Protein AF-A0A1H5J2Y5-F1 (afdb_monomer_lite)

Secondary structure (DSSP, 8-state):
-HHHHHHHHHHHHHHHHHHHHHHHHH-GGGHHHHHHHHHHHHHHHHHHHHTT--S-------------------SSHHHHHHHHHHHHHHHHHHHHHHGGG--THHHHHHHHHHHHHHHHHHHHHHTT-

Structure (mmCIF, N/CA/C/O backbone):
data_AF-A0A1H5J2Y5-F1
#
_entry.id   AF-A0A1H5J2Y5-F1
#
loop_
_atom_site.group_PDB
_atom_site.id
_atom_site.type_symbol
_atom_site.label_atom_id
_atom_site.label_alt_id
_atom_site.label_comp_id
_atom_site.label_asym_id
_atom_site.label_entity_id
_atom_site.label_seq_id
_atom_site.pdbx_PDB_ins_code
_atom_site.Cartn_x
_atom_site.Cartn_y
_atom_site.Cartn_z
_atom_site.occupancy
_atom_site.B_iso_or_equiv
_atom_site.auth_seq_id
_atom_site.auth_comp_id
_atom_site.auth_asym_id
_atom_site.auth_atom_id
_atom_site.pdbx_PDB_model_num
ATOM 1 N N . MET A 1 1 ? -19.082 1.002 12.019 1.00 59.72 1 MET A N 1
ATOM 2 C CA . MET A 1 1 ? -18.365 1.448 10.800 1.00 59.72 1 MET A CA 1
ATOM 3 C C . MET A 1 1 ? -16.904 1.001 10.776 1.00 59.72 1 MET A C 1
ATOM 5 O O . MET A 1 1 ? -16.483 0.476 9.753 1.00 59.72 1 MET A O 1
ATOM 9 N N . CYS A 1 2 ? -16.169 1.076 11.893 1.00 71.38 2 CYS A N 1
ATOM 10 C CA . CYS A 1 2 ? -14.749 0.694 11.968 1.00 71.38 2 CYS A CA 1
ATOM 11 C C . CYS A 1 2 ? -14.429 -0.721 11.448 1.00 71.38 2 CYS A C 1
ATOM 13 O O . CYS A 1 2 ? -13.503 -0.878 10.663 1.00 71.38 2 CYS A O 1
ATOM 15 N N . ALA A 1 3 ? -15.228 -1.740 11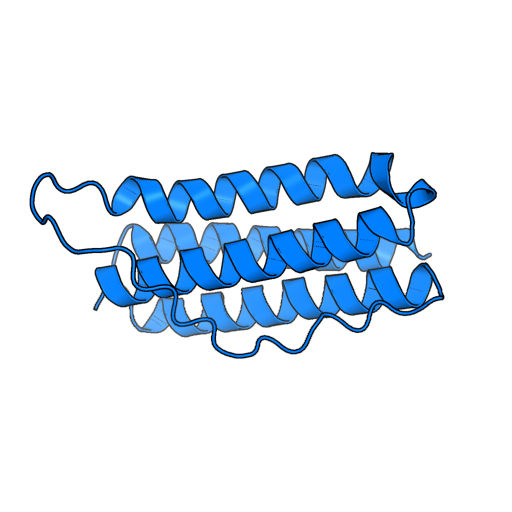.791 1.00 75.69 3 ALA A N 1
ATOM 16 C CA . ALA A 1 3 ? -15.007 -3.108 11.299 1.00 75.69 3 ALA A CA 1
ATOM 17 C C . ALA A 1 3 ? -15.124 -3.228 9.764 1.00 75.69 3 ALA A C 1
ATOM 19 O O . ALA A 1 3 ? -14.334 -3.925 9.133 1.00 75.69 3 ALA A O 1
ATOM 20 N N . ARG A 1 4 ? -16.068 -2.503 9.142 1.00 77.38 4 ARG A N 1
ATOM 21 C CA . ARG A 1 4 ? -16.209 -2.463 7.675 1.00 77.38 4 ARG A CA 1
ATOM 22 C C . ARG A 1 4 ? -15.045 -1.719 7.018 1.00 77.38 4 ARG A C 1
ATOM 24 O O . ARG A 1 4 ? -14.533 -2.199 6.012 1.00 77.38 4 ARG A O 1
ATOM 31 N N . ALA A 1 5 ? -14.609 -0.596 7.594 1.00 80.06 5 ALA A N 1
ATOM 32 C CA . ALA A 1 5 ? -13.450 0.156 7.110 1.00 80.06 5 ALA A CA 1
ATOM 33 C C . ALA A 1 5 ? -12.157 -0.672 7.202 1.00 80.06 5 ALA A C 1
ATOM 35 O O . ALA A 1 5 ? -11.380 -0.718 6.254 1.00 80.06 5 ALA A O 1
ATOM 36 N N . ARG A 1 6 ? -11.978 -1.415 8.298 1.00 78.69 6 ARG A N 1
ATOM 37 C CA . ARG A 1 6 ? -10.835 -2.309 8.508 1.00 78.69 6 ARG A CA 1
ATOM 38 C C . ARG A 1 6 ? -10.838 -3.497 7.541 1.00 78.69 6 ARG A C 1
ATOM 40 O O . ARG A 1 6 ? -9.829 -3.762 6.897 1.00 78.69 6 ARG A O 1
ATOM 47 N N . ALA A 1 7 ? -11.989 -4.144 7.346 1.00 81.06 7 ALA A N 1
ATOM 48 C CA . ALA A 1 7 ? -12.139 -5.213 6.355 1.00 81.06 7 ALA A CA 1
ATOM 49 C C . ALA A 1 7 ? -11.896 -4.723 4.917 1.00 81.06 7 ALA A C 1
ATOM 51 O O . ALA A 1 7 ? -11.316 -5.444 4.106 1.00 81.06 7 ALA A O 1
ATOM 52 N N . ARG A 1 8 ? -12.321 -3.495 4.591 1.00 80.88 8 ARG A N 1
ATOM 53 C CA . ARG A 1 8 ? -12.037 -2.865 3.298 1.00 80.88 8 ARG A CA 1
ATOM 54 C C . ARG A 1 8 ? -10.537 -2.611 3.129 1.00 80.88 8 ARG A C 1
ATOM 56 O O . ARG A 1 8 ? -9.973 -3.066 2.142 1.00 80.88 8 ARG A O 1
ATOM 63 N N . ALA A 1 9 ? -9.890 -2.007 4.127 1.00 81.62 9 ALA A N 1
ATOM 64 C CA . ALA A 1 9 ? -8.452 -1.745 4.113 1.00 81.62 9 ALA A CA 1
ATOM 65 C C . ALA A 1 9 ? -7.619 -3.029 3.951 1.00 81.62 9 ALA A C 1
ATOM 67 O O . ALA A 1 9 ? -6.694 -3.052 3.143 1.00 81.62 9 ALA A O 1
ATOM 68 N N . ALA A 1 10 ? -7.985 -4.119 4.636 1.00 83.44 10 ALA A N 1
ATOM 69 C CA . ALA A 1 10 ? -7.332 -5.420 4.475 1.00 83.44 10 ALA A CA 1
ATOM 70 C C . ALA A 1 10 ? -7.495 -5.984 3.050 1.00 83.44 10 ALA A C 1
ATOM 72 O O . ALA A 1 10 ? -6.526 -6.439 2.440 1.00 83.44 10 ALA A O 1
ATOM 73 N N . ARG A 1 11 ? -8.710 -5.925 2.480 1.00 82.75 11 ARG A N 1
ATOM 74 C CA . ARG A 1 11 ? -8.974 -6.382 1.102 1.00 82.75 11 ARG A CA 1
ATOM 75 C C . ARG A 1 11 ? -8.180 -5.590 0.073 1.00 82.75 11 ARG A C 1
ATOM 77 O O . ARG A 1 11 ? -7.600 -6.198 -0.825 1.00 82.75 11 ARG A O 1
ATOM 84 N N . ASP A 1 12 ? -8.138 -4.272 0.220 1.00 83.62 12 ASP A N 1
ATOM 85 C CA . ASP A 1 12 ? -7.431 -3.403 -0.713 1.00 83.62 12 ASP A CA 1
ATOM 86 C C . ASP A 1 12 ? -5.905 -3.627 -0.621 1.00 83.62 12 ASP A C 1
ATOM 88 O O . ASP A 1 12 ? -5.247 -3.768 -1.652 1.00 83.62 12 ASP A O 1
ATOM 92 N N . SER A 1 13 ? -5.345 -3.805 0.589 1.00 83.69 13 SER A N 1
ATOM 93 C CA . SER A 1 13 ? -3.932 -4.189 0.781 1.00 83.69 13 SER A CA 1
ATOM 94 C C . SER A 1 13 ? -3.594 -5.541 0.139 1.00 83.69 13 SER A C 1
ATOM 96 O O . SER A 1 13 ? -2.576 -5.672 -0.537 1.00 83.69 13 SER A O 1
ATOM 98 N N . ARG A 1 14 ? -4.468 -6.549 0.279 1.00 84.75 14 ARG A N 1
ATOM 99 C CA . ARG A 1 14 ? -4.306 -7.850 -0.401 1.00 84.75 14 ARG A CA 1
ATOM 100 C C . ARG A 1 14 ? -4.389 -7.720 -1.925 1.00 84.75 14 ARG A C 1
ATOM 102 O O . ARG A 1 14 ? -3.735 -8.476 -2.638 1.00 84.75 14 ARG A O 1
ATOM 109 N N . GLY A 1 15 ? -5.214 -6.802 -2.429 1.00 86.25 15 GLY A N 1
ATOM 110 C CA . GLY A 1 15 ? -5.289 -6.476 -3.854 1.00 86.25 15 GLY A CA 1
ATOM 111 C C . GLY A 1 15 ? -3.963 -5.948 -4.387 1.00 86.25 15 GLY A C 1
ATOM 112 O O . GLY A 1 15 ? -3.487 -6.431 -5.411 1.00 86.25 15 GLY A O 1
ATOM 113 N N . LEU A 1 16 ? -3.337 -5.035 -3.645 1.00 84.69 16 LEU A N 1
ATOM 114 C CA . LEU A 1 16 ? -2.033 -4.475 -3.985 1.00 84.69 16 LEU A CA 1
ATOM 115 C C . LEU A 1 16 ? -0.923 -5.542 -3.986 1.00 84.69 16 LEU A C 1
ATOM 117 O O . LEU A 1 16 ? -0.144 -5.600 -4.932 1.00 84.69 16 LEU A O 1
ATOM 121 N N . LEU A 1 17 ? -0.900 -6.456 -3.006 1.00 85.62 17 LEU A N 1
ATOM 122 C CA . LEU A 1 17 ? 0.059 -7.575 -2.987 1.00 85.62 17 LEU A CA 1
ATOM 123 C C . LEU A 1 17 ? -0.009 -8.442 -4.246 1.00 85.62 17 LEU A C 1
ATOM 125 O O . LEU A 1 17 ? 1.026 -8.802 -4.797 1.00 85.62 17 LEU A O 1
ATOM 129 N N . ARG A 1 18 ? -1.219 -8.734 -4.742 1.00 87.25 18 ARG A N 1
ATOM 130 C CA . ARG A 1 18 ? -1.381 -9.499 -5.988 1.00 87.25 18 ARG A CA 1
ATOM 131 C C . ARG A 1 18 ? -0.797 -8.772 -7.200 1.00 87.25 18 ARG A C 1
ATOM 133 O O . ARG A 1 18 ? -0.332 -9.430 -8.123 1.00 87.25 18 ARG A O 1
ATOM 140 N N . GLN A 1 19 ? -0.810 -7.438 -7.208 1.00 85.69 19 GLN A N 1
ATOM 141 C CA . GLN A 1 19 ? -0.193 -6.653 -8.280 1.00 85.69 19 GLN A CA 1
ATOM 142 C C . GLN A 1 19 ? 1.334 -6.705 -8.202 1.00 85.69 19 GLN A C 1
ATOM 144 O O . GLN A 1 19 ? 1.971 -6.922 -9.228 1.00 85.69 19 GLN A O 1
ATOM 149 N N . TYR A 1 20 ? 1.916 -6.597 -7.001 1.00 83.94 20 TYR A N 1
ATOM 150 C CA . TYR A 1 20 ? 3.353 -6.825 -6.801 1.00 83.94 20 TYR A CA 1
ATOM 151 C C . TYR A 1 20 ? 3.765 -8.228 -7.262 1.00 83.94 20 TYR A C 1
ATOM 153 O O . TYR A 1 20 ? 4.756 -8.364 -7.972 1.00 83.94 20 TYR A O 1
ATOM 161 N N . ASP A 1 21 ? 2.989 -9.259 -6.920 1.00 84.88 21 ASP A N 1
ATOM 162 C CA . ASP A 1 21 ? 3.268 -10.646 -7.319 1.00 84.88 21 ASP A CA 1
ATOM 163 C C . ASP A 1 21 ? 3.212 -10.834 -8.837 1.00 84.88 21 ASP A C 1
ATOM 165 O O . ASP A 1 21 ? 4.081 -11.489 -9.411 1.00 84.88 21 ASP A O 1
ATOM 169 N N . ALA A 1 22 ? 2.234 -10.214 -9.501 1.00 85.25 22 ALA A N 1
ATOM 170 C CA . ALA A 1 22 ? 2.131 -10.233 -10.956 1.00 85.25 22 ALA A CA 1
ATOM 171 C C . ALA A 1 22 ? 3.314 -9.514 -11.628 1.00 85.25 22 ALA A C 1
ATOM 173 O O . ALA A 1 22 ? 3.871 -10.029 -12.594 1.00 85.25 22 ALA A O 1
ATOM 174 N N . VAL A 1 23 ? 3.737 -8.359 -11.101 1.00 83.19 23 VAL A N 1
ATOM 175 C CA . VAL A 1 23 ? 4.911 -7.630 -11.611 1.00 83.19 23 VAL A CA 1
ATOM 176 C C . VAL A 1 23 ? 6.186 -8.447 -11.416 1.00 83.19 23 VAL A C 1
ATOM 178 O O . VAL A 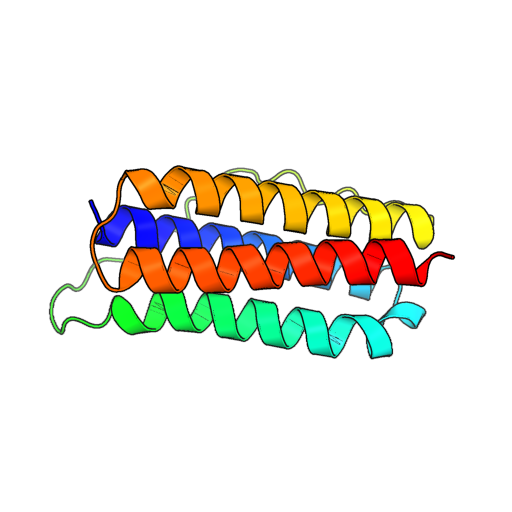1 23 ? 6.980 -8.546 -12.343 1.00 83.19 23 VAL A O 1
ATOM 181 N N . LEU A 1 24 ? 6.364 -9.087 -10.259 1.00 83.19 24 LEU A N 1
ATOM 182 C CA . LEU A 1 24 ? 7.515 -9.950 -9.977 1.00 83.19 24 LEU A CA 1
ATOM 183 C C . LEU A 1 24 ? 7.578 -11.185 -10.883 1.00 83.19 24 LEU A C 1
ATOM 185 O O . LEU A 1 24 ? 8.673 -11.628 -11.223 1.00 83.19 24 LEU A O 1
ATOM 189 N N . ALA A 1 25 ? 6.427 -11.737 -11.273 1.00 83.81 25 ALA A N 1
ATOM 190 C CA . ALA A 1 25 ? 6.361 -12.875 -12.186 1.00 83.81 25 ALA A CA 1
ATOM 191 C C . ALA A 1 25 ? 6.800 -12.512 -13.615 1.00 83.81 25 ALA A C 1
ATOM 193 O O . ALA A 1 25 ? 7.387 -13.346 -14.300 1.00 83.81 25 ALA A O 1
ATOM 194 N N . VAL A 1 26 ? 6.525 -11.279 -14.057 1.00 85.12 26 VAL A N 1
ATOM 195 C CA . VAL A 1 26 ? 6.909 -10.779 -15.389 1.00 85.12 26 VAL A CA 1
ATOM 196 C C . VAL A 1 26 ? 8.333 -10.214 -15.387 1.00 85.12 26 VAL A C 1
ATOM 198 O O . VAL A 1 26 ? 9.078 -10.433 -16.338 1.00 85.12 26 VAL A O 1
ATOM 201 N N . HIS A 1 27 ? 8.727 -9.539 -14.304 1.00 80.56 27 HIS A N 1
ATOM 202 C CA . HIS A 1 27 ? 9.982 -8.792 -14.179 1.00 80.56 27 HIS A CA 1
ATOM 203 C C . HIS A 1 27 ? 10.828 -9.290 -12.996 1.00 80.56 27 HIS A C 1
ATOM 205 O O . HIS A 1 27 ? 11.000 -8.573 -12.002 1.00 80.56 27 HIS A O 1
ATOM 211 N N . PRO A 1 28 ? 11.398 -10.509 -13.070 1.00 80.94 28 PRO A N 1
ATOM 212 C CA . PRO A 1 28 ? 12.185 -11.076 -11.974 1.00 80.94 28 PRO A CA 1
ATOM 213 C C . PRO A 1 28 ? 13.460 -10.271 -11.675 1.00 80.94 28 PRO A C 1
ATOM 215 O O . PRO A 1 28 ? 13.937 -10.286 -10.542 1.00 80.94 28 PRO A O 1
ATOM 218 N N . ALA A 1 29 ? 13.983 -9.510 -12.644 1.00 79.00 29 ALA A N 1
ATOM 219 C CA . ALA A 1 29 ? 15.131 -8.620 -12.455 1.00 79.00 29 ALA A CA 1
ATOM 220 C C . ALA A 1 29 ? 14.873 -7.508 -11.416 1.00 79.00 29 ALA A C 1
ATOM 222 O O . ALA A 1 29 ? 15.802 -7.031 -10.765 1.00 79.00 29 ALA A O 1
ATOM 223 N N . LEU A 1 30 ? 13.607 -7.132 -11.198 1.00 78.38 30 LEU A N 1
ATOM 224 C CA . LEU A 1 30 ? 13.203 -6.137 -10.200 1.00 78.38 30 LEU A CA 1
ATOM 225 C C . LEU A 1 30 ? 12.961 -6.745 -8.809 1.00 78.38 30 LEU A C 1
ATOM 227 O O . LEU A 1 30 ? 12.671 -6.008 -7.861 1.00 78.38 30 LEU A O 1
ATOM 231 N N . ALA A 1 31 ? 13.090 -8.068 -8.655 1.00 81.44 31 ALA A N 1
ATOM 232 C CA . ALA A 1 31 ? 12.719 -8.764 -7.428 1.00 81.44 31 ALA A CA 1
ATOM 233 C C . ALA A 1 31 ? 13.495 -8.288 -6.203 1.00 81.44 31 ALA A C 1
ATOM 235 O O . ALA A 1 31 ? 12.884 -7.999 -5.176 1.00 81.44 31 ALA A O 1
ATOM 236 N N . GLU A 1 32 ? 14.810 -8.120 -6.311 1.00 80.81 32 GLU A N 1
ATOM 237 C CA . GLU A 1 32 ? 15.640 -7.670 -5.186 1.00 80.81 32 GLU A CA 1
ATOM 238 C C . GLU A 1 32 ? 15.211 -6.292 -4.656 1.00 80.81 32 GLU A C 1
ATOM 240 O O . GLU A 1 32 ? 15.250 -6.042 -3.453 1.00 80.81 32 GLU A O 1
ATOM 245 N N . ARG A 1 33 ? 14.703 -5.416 -5.533 1.00 82.06 33 ARG A N 1
ATOM 246 C CA . ARG A 1 33 ? 14.213 -4.082 -5.156 1.00 82.06 33 ARG A CA 1
ATOM 247 C C . ARG A 1 33 ? 12.779 -4.108 -4.633 1.00 82.06 33 ARG A C 1
ATOM 249 O O . ARG A 1 33 ? 12.459 -3.364 -3.713 1.00 82.06 33 ARG A O 1
ATOM 256 N N . LEU A 1 34 ? 11.910 -4.938 -5.210 1.00 83.31 34 LEU A N 1
ATOM 257 C CA . LEU A 1 34 ? 10.477 -4.967 -4.890 1.00 83.31 34 LEU A CA 1
ATOM 258 C C . LEU A 1 34 ? 10.129 -5.861 -3.692 1.00 83.31 34 LEU A C 1
ATOM 260 O O . LEU A 1 34 ? 9.110 -5.633 -3.043 1.00 83.31 34 LEU A O 1
ATOM 264 N N . ARG A 1 35 ? 10.960 -6.855 -3.359 1.00 84.19 35 ARG A N 1
ATOM 265 C CA . ARG A 1 35 ? 10.767 -7.741 -2.197 1.00 84.19 35 ARG A CA 1
ATOM 266 C C . ARG A 1 35 ? 10.600 -7.009 -0.859 1.00 84.19 35 ARG A C 1
ATOM 268 O O . ARG A 1 35 ? 9.645 -7.354 -0.160 1.00 84.19 35 ARG A O 1
ATOM 275 N N . PRO A 1 36 ? 11.448 -6.030 -0.480 1.00 86.69 36 PRO A N 1
ATOM 276 C CA . PRO A 1 36 ? 11.249 -5.296 0.770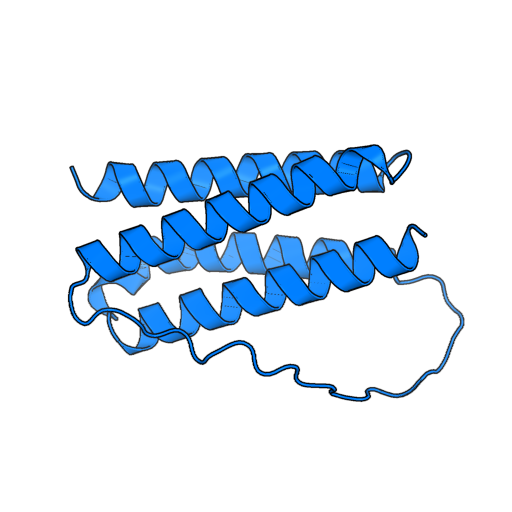 1.00 86.69 36 PRO A CA 1
ATOM 277 C C . PRO A 1 36 ? 9.940 -4.494 0.764 1.00 86.69 36 PRO A C 1
ATOM 279 O O . PRO A 1 36 ? 9.187 -4.564 1.729 1.00 86.69 36 PRO A O 1
ATOM 282 N N . LEU A 1 37 ? 9.597 -3.825 -0.344 1.00 84.88 37 LEU A N 1
ATOM 283 C CA . LEU A 1 37 ? 8.336 -3.076 -0.458 1.00 84.88 37 LEU A CA 1
ATOM 284 C C . LEU A 1 37 ? 7.119 -4.004 -0.330 1.00 84.88 37 LEU A C 1
ATOM 286 O O . LEU A 1 37 ? 6.166 -3.696 0.384 1.00 84.88 37 LEU A O 1
ATOM 290 N N . ARG A 1 38 ? 7.164 -5.177 -0.971 1.00 86.75 38 ARG A N 1
ATOM 291 C CA . ARG A 1 38 ? 6.121 -6.204 -0.858 1.00 86.75 38 ARG A CA 1
ATOM 292 C C . ARG A 1 38 ? 5.955 -6.690 0.586 1.00 86.75 38 ARG A C 1
ATOM 294 O O . ARG A 1 38 ? 4.823 -6.884 1.026 1.00 86.75 38 ARG A O 1
ATOM 301 N N . ALA A 1 39 ? 7.055 -6.895 1.312 1.00 86.81 39 ALA A N 1
ATOM 302 C CA . ALA A 1 39 ? 7.018 -7.329 2.707 1.00 86.81 39 ALA A CA 1
ATOM 303 C C . ALA A 1 39 ? 6.331 -6.287 3.607 1.00 86.81 39 ALA A C 1
ATOM 305 O O . ALA A 1 39 ? 5.462 -6.651 4.397 1.00 86.81 39 ALA A O 1
ATOM 306 N N . GLU A 1 40 ? 6.622 -5.000 3.412 1.00 85.75 40 GLU A N 1
ATOM 307 C CA . GLU A 1 40 ? 5.951 -3.908 4.128 1.00 85.75 40 GLU A CA 1
ATOM 308 C C . GLU A 1 40 ? 4.444 -3.865 3.823 1.00 85.75 40 GLU A C 1
ATOM 310 O O . GLU A 1 40 ? 3.614 -3.766 4.727 1.00 85.75 40 GLU A O 1
ATOM 315 N N . VAL A 1 41 ? 4.044 -4.022 2.554 1.00 83.81 41 VAL A N 1
ATOM 316 C CA . VAL A 1 41 ? 2.617 -4.091 2.179 1.00 83.81 41 VAL A CA 1
ATOM 317 C C . VAL A 1 41 ? 1.927 -5.305 2.821 1.00 83.81 41 VAL A C 1
ATOM 319 O O . VAL A 1 41 ? 0.763 -5.213 3.224 1.00 83.81 41 VAL A O 1
ATOM 322 N N . ALA A 1 42 ? 2.635 -6.428 2.970 1.00 86.56 42 ALA A N 1
ATOM 323 C CA . ALA A 1 42 ? 2.121 -7.613 3.653 1.00 86.56 42 ALA A CA 1
ATOM 324 C C . ALA A 1 42 ? 1.955 -7.382 5.160 1.00 86.56 42 ALA A C 1
ATOM 326 O O . ALA A 1 42 ? 0.910 -7.731 5.714 1.00 86.56 42 ALA A O 1
ATOM 327 N N . ALA A 1 43 ? 2.921 -6.722 5.801 1.00 87.44 43 ALA A N 1
ATOM 328 C CA . ALA A 1 43 ? 2.819 -6.315 7.198 1.00 87.44 43 ALA A CA 1
ATOM 329 C C . ALA A 1 43 ? 1.633 -5.358 7.424 1.00 87.44 43 ALA A C 1
ATOM 331 O O . ALA A 1 43 ? 0.862 -5.538 8.366 1.00 87.44 43 ALA A O 1
ATOM 332 N N . HIS A 1 44 ? 1.397 -4.407 6.514 1.00 84.88 44 HIS A N 1
ATOM 333 C CA . HIS A 1 44 ? 0.222 -3.531 6.574 1.00 84.88 44 HIS A CA 1
ATOM 334 C C . HIS A 1 44 ? -1.100 -4.302 6.456 1.00 84.88 44 HIS A C 1
ATOM 336 O O . HIS A 1 44 ? -2.061 -3.992 7.162 1.00 84.88 44 HIS A O 1
ATOM 342 N N . ALA A 1 45 ? -1.178 -5.303 5.571 1.00 84.56 45 ALA A N 1
ATOM 343 C CA . ALA A 1 45 ? -2.362 -6.155 5.457 1.00 84.56 45 ALA A CA 1
ATOM 344 C C . ALA A 1 45 ? -2.629 -6.921 6.763 1.00 84.56 45 ALA A C 1
ATOM 346 O O . ALA A 1 45 ? -3.757 -6.898 7.259 1.00 84.56 45 ALA A O 1
ATOM 347 N N . ALA A 1 46 ? -1.586 -7.516 7.350 1.00 83.19 46 ALA A N 1
ATOM 348 C CA . ALA A 1 46 ? -1.669 -8.219 8.627 1.00 83.19 46 ALA A CA 1
ATOM 349 C C . ALA A 1 46 ? -2.111 -7.288 9.769 1.00 83.19 46 ALA A C 1
ATOM 351 O O . ALA A 1 46 ? -3.010 -7.641 10.529 1.00 83.19 46 ALA A O 1
ATOM 352 N N . ALA A 1 47 ? -1.588 -6.058 9.827 1.00 85.56 47 ALA A N 1
ATOM 353 C CA . ALA A 1 47 ? -1.982 -5.071 10.831 1.00 85.56 47 ALA A CA 1
ATOM 354 C C . ALA A 1 47 ? -3.484 -4.740 10.769 1.00 85.56 47 ALA A C 1
ATOM 356 O O . ALA A 1 47 ? -4.142 -4.607 11.804 1.00 85.56 47 ALA A O 1
ATOM 357 N N . PHE A 1 48 ? -4.080 -4.649 9.573 1.00 81.69 48 PHE A N 1
ATOM 358 C CA . PHE A 1 48 ? -5.532 -4.479 9.454 1.00 81.69 48 PHE A CA 1
ATOM 359 C C . PHE A 1 48 ? -6.311 -5.727 9.882 1.00 81.69 48 PHE A C 1
ATOM 361 O O . PHE A 1 48 ? -7.420 -5.589 10.387 1.00 81.69 48 PHE A O 1
ATOM 368 N N . GLU A 1 49 ? -5.760 -6.926 9.753 1.00 80.88 49 GLU A N 1
ATOM 369 C CA . GLU A 1 49 ? -6.434 -8.160 10.172 1.00 80.88 49 GLU A CA 1
ATOM 370 C C . GLU A 1 49 ? -6.356 -8.385 11.684 1.00 80.88 49 GLU A C 1
ATOM 372 O O . GLU A 1 49 ? -7.356 -8.751 12.299 1.00 80.88 49 GLU A O 1
ATOM 377 N N . GLU A 1 50 ? -5.232 -8.070 12.319 1.00 71.94 50 GLU A N 1
ATOM 378 C CA . GLU A 1 50 ? -5.011 -8.346 13.740 1.00 71.94 50 GLU A CA 1
ATOM 379 C C . GLU A 1 50 ? -5.978 -7.585 14.662 1.00 71.94 50 GLU A C 1
ATOM 381 O O . GLU A 1 50 ? -6.578 -8.166 15.562 1.00 71.94 50 GLU A O 1
ATOM 386 N N . GLY A 1 51 ? -6.285 -6.317 14.376 1.00 59.06 51 GLY A N 1
ATOM 387 C CA . GLY A 1 51 ? -7.307 -5.584 15.142 1.00 59.06 51 GLY A CA 1
ATOM 388 C C . GLY A 1 51 ? -8.761 -5.908 14.763 1.00 59.06 51 GLY A C 1
ATOM 389 O O . GLY A 1 51 ? -9.663 -5.163 15.145 1.00 59.06 51 GLY A O 1
ATOM 390 N N . THR A 1 52 ? -9.010 -6.985 14.004 1.00 53.62 52 THR A N 1
ATOM 391 C CA . THR A 1 52 ? -10.339 -7.627 13.922 1.00 53.62 52 THR A CA 1
ATOM 392 C C . THR A 1 52 ? -10.516 -8.767 14.931 1.00 53.62 52 THR A C 1
ATOM 394 O O . THR A 1 52 ? -11.637 -9.248 15.099 1.00 53.62 52 THR A O 1
ATOM 397 N N . ALA A 1 53 ? -9.462 -9.151 15.664 1.00 44.84 53 ALA A N 1
ATOM 398 C CA . ALA A 1 53 ? -9.521 -10.149 16.726 1.00 44.84 53 ALA A CA 1
ATOM 399 C C . ALA A 1 53 ? -10.176 -9.581 18.003 1.00 44.84 53 ALA A C 1
ATOM 401 O O . ALA A 1 53 ? -9.533 -9.313 19.012 1.00 44.84 53 ALA A O 1
ATOM 402 N N . SER A 1 54 ? -11.497 -9.410 17.962 1.00 41.62 54 SER A N 1
ATOM 403 C CA . SER A 1 54 ? -12.344 -9.499 19.154 1.00 41.62 54 SER A CA 1
ATOM 404 C C . SER A 1 54 ? -12.899 -10.932 19.207 1.00 41.62 54 SER A C 1
ATOM 406 O O . SER A 1 54 ? -13.370 -11.419 18.174 1.00 41.62 54 SER A O 1
ATOM 408 N N . PRO A 1 55 ? -12.839 -11.662 20.340 1.00 42.75 55 PRO A N 1
ATOM 409 C CA . PRO A 1 55 ? -13.159 -13.083 20.373 1.00 42.75 55 PRO A CA 1
ATOM 410 C C . PRO A 1 55 ? -14.678 -13.278 20.441 1.00 42.75 55 PRO A C 1
ATOM 412 O O . PRO A 1 55 ? -15.226 -13.547 21.503 1.00 42.75 55 PRO A O 1
ATOM 415 N N . LYS A 1 56 ? -15.376 -13.093 19.318 1.00 45.75 56 LYS A N 1
ATOM 416 C CA . LYS A 1 56 ? -16.691 -13.688 19.016 1.00 45.75 56 LYS A CA 1
ATOM 417 C C . LYS A 1 56 ? -17.175 -13.188 17.658 1.00 45.75 56 LYS A C 1
ATOM 419 O O . LYS A 1 56 ? -17.687 -12.080 17.555 1.00 45.75 56 LYS A O 1
ATOM 424 N N . ALA A 1 57 ? -17.053 -14.037 16.645 1.00 36.25 57 ALA A N 1
ATOM 425 C CA . ALA A 1 57 ? -18.141 -14.382 15.728 1.00 36.25 57 ALA A CA 1
ATOM 426 C C . ALA A 1 57 ? -17.595 -15.283 14.616 1.00 36.25 57 ALA A C 1
ATOM 428 O O . ALA A 1 57 ? -16.890 -14.850 13.709 1.00 36.25 57 ALA A O 1
ATOM 429 N N . THR A 1 58 ? -17.963 -16.555 14.704 1.00 52.31 58 THR A N 1
ATOM 430 C CA . THR A 1 58 ? -18.023 -17.512 13.604 1.00 52.31 58 THR A CA 1
ATOM 431 C C . THR A 1 58 ? -18.851 -16.917 12.460 1.00 52.31 58 THR A C 1
ATOM 433 O O . THR A 1 58 ? -20.017 -16.578 12.651 1.00 52.31 58 THR A O 1
ATOM 436 N N . GLY A 1 59 ? -18.265 -16.795 11.270 1.00 33.41 59 GLY A N 1
ATOM 437 C CA . GLY A 1 59 ? -18.969 -16.365 10.062 1.00 33.41 59 GLY A CA 1
ATOM 438 C C . GLY A 1 59 ? -18.135 -16.640 8.813 1.00 33.41 59 GLY A C 1
ATOM 439 O O . GLY A 1 59 ? -17.127 -15.979 8.594 1.00 33.41 59 GLY A O 1
ATOM 440 N N . SER A 1 60 ? -18.554 -17.650 8.047 1.00 41.91 60 SER A N 1
ATOM 441 C CA . SER A 1 60 ? -17.952 -18.245 6.843 1.00 41.91 60 SER A CA 1
ATOM 442 C C . SER A 1 60 ? -17.087 -17.354 5.934 1.00 41.91 60 SER A C 1
ATOM 444 O O . SER A 1 60 ? -17.461 -16.214 5.643 1.00 41.91 60 SER A O 1
ATOM 446 N N . PRO A 1 61 ? -16.021 -17.914 5.320 1.00 39.44 61 PRO A N 1
ATOM 447 C CA . PRO A 1 61 ? -15.376 -17.289 4.177 1.00 39.44 61 PRO A CA 1
ATOM 448 C C . PRO A 1 61 ? -16.290 -17.428 2.954 1.00 39.44 61 PRO A C 1
ATOM 450 O O . PRO A 1 61 ? -16.428 -18.508 2.389 1.00 39.44 61 PRO A O 1
ATOM 453 N N . SER A 1 62 ? -16.917 -16.334 2.529 1.00 35.81 62 SER A N 1
ATOM 454 C CA . SER A 1 62 ? -17.487 -16.255 1.184 1.00 35.81 62 SER A CA 1
ATOM 455 C C . SER A 1 62 ? -16.518 -15.453 0.313 1.00 35.81 62 SER A C 1
ATOM 457 O O . SER A 1 62 ? -16.346 -14.251 0.552 1.00 35.81 62 SER A O 1
ATOM 459 N N . PRO A 1 63 ? -15.817 -16.077 -0.651 1.00 39.06 63 PRO A N 1
ATOM 460 C CA . PRO A 1 63 ? -14.993 -15.354 -1.601 1.00 39.06 63 PRO A CA 1
ATOM 461 C C . PRO A 1 63 ? -15.912 -14.724 -2.649 1.00 39.06 63 PRO A C 1
ATOM 463 O O . PRO A 1 63 ? -16.094 -15.256 -3.738 1.00 39.06 63 PRO A O 1
ATOM 466 N N . THR A 1 64 ? -16.488 -13.559 -2.360 1.00 34.06 64 THR A N 1
ATOM 467 C CA . THR A 1 64 ? -16.968 -12.698 -3.446 1.00 34.06 64 THR A CA 1
ATOM 468 C C . THR A 1 64 ? -15.747 -12.015 -4.041 1.00 34.06 64 THR A C 1
ATOM 470 O O . THR A 1 64 ? -15.371 -10.908 -3.647 1.00 34.06 64 THR A O 1
ATOM 473 N N . ALA A 1 65 ? -15.078 -12.730 -4.942 1.00 37.41 65 ALA A N 1
ATOM 474 C CA . ALA A 1 65 ? -14.171 -12.134 -5.899 1.00 37.41 65 ALA A CA 1
ATOM 475 C C . ALA A 1 65 ? -15.002 -11.180 -6.767 1.00 37.41 65 ALA A C 1
ATOM 477 O O . ALA A 1 65 ? -15.636 -11.588 -7.734 1.00 37.41 65 ALA A O 1
ATOM 478 N N . SER A 1 66 ? -15.038 -9.897 -6.404 1.00 39.28 66 SER A N 1
ATOM 479 C CA . SER A 1 66 ? -15.277 -8.877 -7.421 1.00 39.28 66 SER A CA 1
ATOM 480 C C . SER A 1 66 ? -14.184 -9.046 -8.477 1.00 39.28 66 SER A C 1
ATOM 482 O O . SER A 1 66 ? -13.039 -9.320 -8.096 1.00 39.28 66 SER A O 1
ATOM 484 N N . PRO A 1 67 ? -14.485 -8.891 -9.774 1.00 34.69 67 PRO A N 1
ATOM 485 C CA . PRO A 1 67 ? -13.460 -8.897 -10.799 1.00 34.69 67 PRO A CA 1
ATOM 486 C C . PRO A 1 67 ? -12.600 -7.644 -10.596 1.00 34.69 67 PRO A C 1
ATOM 488 O O . PRO A 1 67 ? -12.850 -6.590 -11.172 1.00 34.69 67 PRO A O 1
ATOM 491 N N . SER A 1 68 ? -11.590 -7.728 -9.727 1.00 44.22 68 SER A N 1
ATOM 492 C CA . SER A 1 68 ? -10.403 -6.906 -9.896 1.00 44.22 68 SER A CA 1
ATOM 493 C C . SER A 1 68 ? -9.875 -7.324 -11.250 1.00 44.22 68 SER A C 1
ATOM 495 O O . SER A 1 68 ? -9.403 -8.452 -11.384 1.00 44.22 68 SER A O 1
ATOM 497 N N . ALA A 1 69 ? -10.061 -6.458 -12.248 1.00 41.38 69 ALA A N 1
ATOM 498 C CA . ALA A 1 69 ? -9.430 -6.594 -13.546 1.00 41.38 69 ALA A CA 1
ATOM 499 C C . ALA A 1 69 ? -8.014 -7.125 -13.315 1.00 41.38 69 ALA A C 1
ATOM 501 O O . ALA A 1 69 ? -7.275 -6.553 -12.504 1.00 41.38 69 ALA A O 1
ATOM 502 N N . SER A 1 70 ? -7.699 -8.273 -13.922 1.00 48.31 70 SER A N 1
ATOM 503 C CA . SER A 1 70 ? -6.354 -8.834 -13.874 1.00 48.31 70 SER A CA 1
ATOM 504 C C . SER A 1 70 ? -5.383 -7.690 -14.133 1.00 48.31 70 SER A C 1
ATOM 506 O O . SER A 1 70 ? -5.623 -6.931 -15.076 1.00 48.31 70 SER A O 1
ATOM 508 N N . PRO A 1 71 ? -4.364 -7.486 -13.283 1.00 54.38 71 PRO A N 1
ATOM 509 C CA . PRO A 1 71 ? -3.454 -6.382 -13.496 1.00 54.38 71 PRO A CA 1
ATOM 510 C C . PRO A 1 71 ? -2.815 -6.587 -14.864 1.00 54.38 71 PRO A C 1
ATOM 512 O O . PRO A 1 71 ? -2.071 -7.545 -15.067 1.00 54.38 71 PRO A O 1
ATOM 515 N N . THR A 1 72 ? -3.156 -5.727 -15.822 1.00 56.69 72 THR A N 1
ATOM 516 C CA . THR A 1 72 ? -2.434 -5.649 -17.085 1.00 56.69 72 THR A CA 1
ATOM 517 C C . THR A 1 72 ? -1.063 -5.110 -16.731 1.00 56.69 72 THR A C 1
ATOM 519 O O . THR A 1 72 ? -0.890 -3.904 -16.572 1.00 56.69 72 THR A O 1
ATOM 522 N N . VAL A 1 73 ? -0.117 -6.021 -16.509 1.00 63.97 73 VAL A N 1
ATOM 523 C CA . VAL A 1 73 ? 1.277 -5.678 -16.254 1.00 63.97 73 VAL A CA 1
ATOM 524 C C . VAL A 1 73 ? 1.882 -5.268 -17.595 1.00 63.97 73 VAL A C 1
ATOM 526 O O . VAL A 1 73 ? 1.890 -6.078 -18.524 1.00 63.97 73 VAL A O 1
ATOM 529 N N . PRO A 1 74 ? 2.350 -4.020 -17.738 1.00 69.56 74 PRO A N 1
ATOM 530 C CA . PRO A 1 74 ? 3.056 -3.596 -18.935 1.00 69.56 74 PRO A CA 1
ATOM 531 C C . PRO A 1 74 ? 4.302 -4.458 -19.172 1.00 69.56 74 PRO A C 1
ATOM 533 O O . PRO A 1 74 ? 5.011 -4.814 -18.227 1.00 69.56 74 PRO A O 1
ATOM 536 N N . ALA A 1 75 ? 4.580 -4.759 -20.442 1.00 68.00 75 ALA A N 1
ATOM 537 C CA . ALA A 1 75 ? 5.780 -5.493 -20.839 1.00 68.00 75 ALA A CA 1
ATOM 538 C C . ALA A 1 75 ? 7.069 -4.692 -20.584 1.00 68.00 75 ALA A C 1
ATOM 540 O O . ALA A 1 75 ? 8.123 -5.286 -20.403 1.00 68.00 75 ALA A O 1
ATOM 541 N N . ASP A 1 76 ? 6.989 -3.361 -20.524 1.00 77.75 76 ASP A N 1
ATOM 542 C CA . ASP A 1 76 ? 8.109 -2.499 -20.154 1.00 77.75 76 ASP A CA 1
ATOM 543 C C . ASP A 1 76 ? 8.239 -2.369 -18.630 1.00 77.75 76 ASP A C 1
ATOM 545 O O . ASP A 1 76 ? 7.295 -1.950 -17.951 1.00 77.75 76 ASP A O 1
ATOM 549 N N . GLU A 1 77 ? 9.435 -2.641 -18.100 1.00 76.06 77 GLU A N 1
ATOM 550 C CA . GLU A 1 77 ? 9.769 -2.535 -16.668 1.00 76.06 77 GLU A CA 1
ATOM 551 C C . GLU A 1 77 ? 9.392 -1.166 -16.076 1.00 76.06 77 GLU A C 1
ATOM 553 O O . GLU A 1 77 ? 8.744 -1.078 -15.032 1.00 76.06 77 GLU A O 1
ATOM 558 N N . LYS A 1 78 ? 9.727 -0.084 -16.786 1.00 77.06 78 LYS A N 1
ATOM 559 C CA . LYS A 1 78 ? 9.418 1.304 -16.407 1.00 77.06 78 LYS A CA 1
ATOM 560 C C . LYS A 1 78 ? 7.917 1.563 -16.301 1.00 77.06 78 LYS A C 1
ATOM 562 O O . LYS A 1 78 ? 7.441 2.160 -15.335 1.00 77.06 78 LYS A O 1
ATOM 567 N N . SER A 1 79 ? 7.151 1.069 -17.268 1.00 78.75 79 SER A N 1
ATOM 568 C CA . SER A 1 79 ? 5.693 1.189 -17.270 1.00 78.75 79 SER A CA 1
ATOM 569 C C . SER A 1 79 ? 5.061 0.344 -16.158 1.00 78.75 79 SER A C 1
ATOM 571 O O . SER A 1 79 ? 4.086 0.778 -15.543 1.00 78.75 79 SER A O 1
ATOM 573 N N . ALA A 1 80 ? 5.628 -0.828 -15.846 1.00 81.50 80 ALA A N 1
ATOM 574 C CA . ALA A 1 80 ? 5.191 -1.662 -14.728 1.00 81.50 80 ALA A CA 1
ATOM 575 C C . ALA A 1 80 ? 5.438 -0.988 -13.369 1.00 81.50 80 ALA A C 1
ATOM 577 O O . ALA A 1 80 ? 4.533 -0.949 -12.533 1.00 81.50 80 ALA A O 1
ATOM 578 N N . LEU A 1 81 ? 6.610 -0.375 -13.175 1.00 80.12 81 LEU A N 1
ATOM 579 C CA . LEU A 1 81 ? 6.916 0.414 -11.978 1.00 80.12 81 LEU A CA 1
ATOM 580 C C . LEU A 1 81 ? 6.009 1.644 -11.853 1.00 80.12 81 LEU A C 1
ATOM 582 O O . LEU A 1 81 ? 5.499 1.912 -10.766 1.00 80.12 81 LEU A O 1
ATOM 586 N N . ALA A 1 82 ? 5.748 2.359 -12.952 1.00 81.88 82 ALA A N 1
ATOM 587 C CA . ALA A 1 82 ? 4.840 3.505 -12.962 1.00 81.88 82 ALA A CA 1
ATOM 588 C C . ALA A 1 82 ? 3.390 3.105 -12.636 1.00 81.88 82 ALA A C 1
ATOM 590 O O . ALA A 1 82 ? 2.714 3.790 -11.867 1.00 81.88 82 ALA A O 1
ATOM 591 N N . SER A 1 83 ? 2.920 1.973 -13.172 1.00 82.69 83 SER A N 1
ATOM 592 C CA . SER A 1 83 ? 1.596 1.419 -12.864 1.00 82.69 83 SER A CA 1
ATOM 593 C C . SER A 1 83 ? 1.468 1.063 -11.380 1.00 82.69 83 SER A C 1
ATOM 595 O O . SER A 1 83 ? 0.489 1.426 -10.726 1.00 82.69 83 SER A O 1
ATOM 597 N N . LEU A 1 84 ? 2.501 0.437 -10.816 1.00 83.06 84 LEU A N 1
ATOM 598 C CA . LEU A 1 84 ? 2.539 0.038 -9.414 1.00 83.06 84 LEU A CA 1
ATOM 599 C C . LEU A 1 84 ? 2.671 1.254 -8.473 1.00 83.06 84 LEU A C 1
ATOM 601 O O . LEU A 1 84 ? 1.989 1.315 -7.450 1.00 83.06 84 LEU A O 1
ATOM 605 N N . ALA A 1 85 ? 3.424 2.288 -8.860 1.00 83.81 85 ALA A N 1
ATOM 606 C CA . ALA A 1 85 ? 3.468 3.568 -8.149 1.00 83.81 85 ALA A CA 1
ATOM 607 C C . ALA A 1 85 ? 2.108 4.294 -8.159 1.00 83.81 85 ALA A C 1
ATOM 609 O O . ALA A 1 85 ? 1.691 4.857 -7.143 1.00 83.81 85 ALA A O 1
ATOM 610 N N . ALA A 1 86 ? 1.393 4.267 -9.288 1.00 83.94 86 ALA A N 1
ATOM 611 C CA . ALA A 1 86 ? 0.051 4.834 -9.393 1.00 83.94 86 ALA A CA 1
ATOM 612 C C . ALA A 1 86 ? -0.963 4.071 -8.523 1.00 83.94 86 ALA A C 1
ATOM 614 O O . ALA A 1 86 ? -1.802 4.697 -7.871 1.00 83.94 86 ALA A O 1
ATOM 615 N N . ALA A 1 87 ? -0.860 2.740 -8.465 1.00 84.88 87 ALA A N 1
ATOM 616 C CA . ALA A 1 87 ? -1.690 1.905 -7.600 1.00 84.88 87 ALA A CA 1
ATOM 617 C C . ALA A 1 87 ? -1.454 2.206 -6.109 1.00 84.88 87 ALA A C 1
ATOM 619 O O . ALA A 1 87 ? -2.418 2.429 -5.372 1.00 84.88 87 ALA A O 1
ATOM 620 N N . GLU A 1 88 ? -0.190 2.294 -5.680 1.00 84.31 88 GLU A N 1
ATOM 621 C CA . GLU A 1 88 ? 0.191 2.697 -4.317 1.00 84.31 88 GLU A CA 1
ATOM 622 C C . GLU A 1 88 ? -0.370 4.080 -3.956 1.00 84.31 88 GLU A C 1
ATOM 624 O O . GLU A 1 88 ? -0.986 4.255 -2.901 1.00 84.31 88 GLU A O 1
ATOM 629 N N . ARG A 1 89 ? -0.233 5.063 -4.858 1.00 83.75 89 ARG A N 1
ATOM 630 C CA . ARG A 1 89 ? -0.733 6.426 -4.633 1.00 83.75 89 ARG A CA 1
ATOM 631 C C . ARG A 1 89 ? -2.260 6.487 -4.566 1.00 83.75 89 ARG A C 1
ATOM 633 O O . ARG A 1 89 ? -2.794 7.084 -3.637 1.00 83.75 89 ARG A O 1
ATOM 640 N N . SER A 1 90 ? -2.966 5.817 -5.478 1.00 84.88 90 SER A N 1
ATOM 641 C CA . SER A 1 90 ? -4.434 5.764 -5.448 1.00 84.88 90 SER A CA 1
ATOM 642 C C . SER A 1 90 ? -4.953 5.131 -4.156 1.00 84.88 90 SER A C 1
ATOM 644 O O . SER A 1 90 ? -5.940 5.592 -3.578 1.00 84.88 90 SER A O 1
ATOM 646 N N . LEU A 1 91 ? -4.279 4.087 -3.673 1.00 82.25 91 LEU A N 1
ATOM 647 C CA . LEU A 1 91 ? -4.656 3.423 -2.437 1.00 82.25 91 LEU A CA 1
ATOM 648 C C . LEU A 1 91 ? -4.3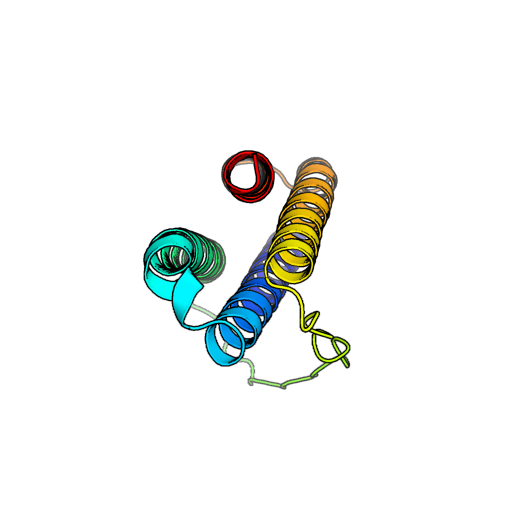54 4.287 -1.203 1.00 82.25 91 LEU A C 1
ATOM 650 O O . LEU A 1 91 ? -5.165 4.330 -0.276 1.00 82.25 91 LEU A O 1
ATOM 654 N N . ALA A 1 92 ? -3.230 5.008 -1.196 1.00 83.69 92 ALA A N 1
ATOM 655 C CA . ALA A 1 92 ? -2.926 6.002 -0.170 1.00 83.69 92 ALA A CA 1
ATOM 656 C C . ALA A 1 92 ? -3.996 7.107 -0.116 1.00 83.69 92 ALA A C 1
ATOM 658 O O . ALA A 1 92 ? -4.494 7.409 0.968 1.00 83.69 92 ALA A O 1
ATOM 659 N N . ASP A 1 93 ? -4.432 7.629 -1.266 1.00 83.00 93 ASP A N 1
ATOM 660 C CA . ASP A 1 93 ? -5.486 8.650 -1.349 1.00 83.00 93 ASP A CA 1
ATOM 661 C C . ASP A 1 93 ? -6.842 8.127 -0.847 1.00 83.00 93 ASP A C 1
ATOM 663 O O . ASP A 1 93 ? -7.559 8.815 -0.116 1.00 83.00 93 ASP A O 1
ATOM 667 N N . GLN A 1 94 ? -7.202 6.888 -1.199 1.00 84.56 94 GLN A N 1
ATOM 668 C CA . GLN A 1 94 ? -8.424 6.246 -0.704 1.00 84.56 94 GLN A CA 1
ATOM 669 C C . GLN A 1 94 ? -8.399 6.080 0.819 1.00 84.56 94 GLN A C 1
ATOM 671 O O . GLN A 1 94 ? -9.388 6.384 1.488 1.00 84.56 94 GLN A O 1
ATOM 676 N N . ARG A 1 95 ? -7.263 5.645 1.377 1.00 83.62 95 ARG A N 1
ATOM 677 C CA . ARG A 1 95 ? -7.077 5.528 2.830 1.00 83.62 95 ARG A CA 1
ATOM 678 C C . ARG A 1 95 ? -7.139 6.894 3.504 1.00 83.62 95 ARG A C 1
ATOM 680 O O . ARG A 1 95 ? -7.818 7.011 4.516 1.00 83.62 95 ARG A O 1
ATOM 687 N N . ALA A 1 96 ? -6.515 7.918 2.919 1.00 84.06 96 ALA A N 1
ATOM 688 C CA . ALA A 1 96 ? -6.544 9.285 3.430 1.00 84.06 96 ALA A CA 1
ATOM 689 C C . ALA A 1 96 ? -7.968 9.863 3.476 1.00 84.06 96 ALA A C 1
ATOM 691 O O . ALA A 1 96 ? -8.327 10.523 4.445 1.00 84.06 96 ALA A O 1
ATOM 692 N N . ARG A 1 97 ? -8.811 9.564 2.480 1.00 84.50 97 ARG A N 1
ATOM 693 C CA . ARG A 1 97 ? -10.239 9.926 2.509 1.00 84.50 97 ARG A CA 1
ATOM 694 C C . ARG A 1 97 ? -10.993 9.182 3.610 1.00 84.50 97 ARG A C 1
ATOM 696 O O . ARG A 1 97 ? -11.748 9.803 4.347 1.00 84.50 97 ARG A O 1
ATOM 703 N N . ALA A 1 98 ? -10.744 7.880 3.759 1.00 82.88 98 ALA A N 1
ATOM 704 C CA . ALA A 1 98 ? -11.396 7.052 4.774 1.00 82.88 98 ALA A CA 1
ATOM 705 C C . ALA A 1 98 ? -11.055 7.466 6.218 1.00 82.88 98 ALA A C 1
ATOM 707 O O . ALA A 1 98 ? -11.818 7.147 7.129 1.00 82.88 98 ALA A O 1
ATOM 708 N N . LEU A 1 99 ? -9.948 8.192 6.438 1.00 81.62 99 LEU A N 1
ATOM 709 C CA . LEU A 1 99 ? -9.591 8.765 7.743 1.00 81.62 99 LEU A CA 1
ATOM 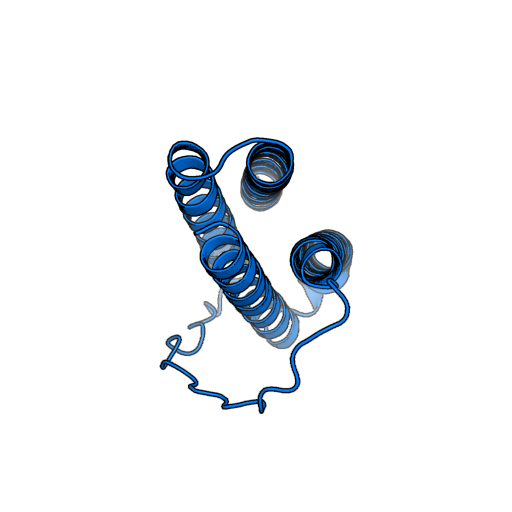710 C C . LEU A 1 99 ? -10.683 9.657 8.324 1.00 81.62 99 LEU A C 1
ATOM 712 O O . LEU A 1 99 ? -10.838 9.701 9.540 1.00 81.62 99 LEU A O 1
ATOM 716 N N . LEU A 1 100 ? -11.419 10.363 7.466 1.00 85.19 100 LEU A N 1
ATOM 717 C CA . LEU A 1 100 ? -12.438 11.321 7.888 1.00 85.19 100 LEU A CA 1
ATOM 718 C C . LEU A 1 100 ? -13.651 10.633 8.532 1.00 85.19 100 LEU A C 1
ATOM 720 O O . LEU A 1 100 ? -14.362 11.253 9.318 1.00 85.19 100 LEU A O 1
ATOM 724 N N . ASP A 1 101 ? -13.845 9.344 8.243 1.00 82.69 101 ASP A N 1
ATOM 725 C CA . ASP A 1 101 ? -15.018 8.572 8.656 1.00 82.69 101 ASP A CA 1
ATOM 726 C C . ASP A 1 101 ? -14.740 7.619 9.831 1.00 82.69 101 ASP A C 1
ATOM 728 O O . ASP A 1 101 ? -15.643 6.906 10.288 1.00 82.69 101 ASP A O 1
ATOM 732 N N . VAL A 1 102 ? -13.494 7.548 10.320 1.00 80.88 102 VAL A N 1
ATOM 733 C CA . VAL A 1 102 ? -13.104 6.617 11.388 1.00 80.88 102 VAL A CA 1
ATOM 734 C C . VAL A 1 102 ? -12.425 7.330 12.561 1.00 80.88 102 VAL A C 1
ATOM 736 O O . VAL A 1 102 ? -11.540 8.154 12.357 1.00 80.88 102 VAL A O 1
ATOM 739 N N . PRO A 1 103 ? -12.787 7.013 13.816 1.00 80.62 103 PRO A N 1
ATOM 740 C CA . PRO A 1 103 ? -12.146 7.608 14.982 1.00 80.62 103 PRO A CA 1
ATOM 741 C C . PRO A 1 103 ? -10.911 6.827 15.461 1.00 80.62 103 PRO A C 1
ATOM 743 O O . PRO A 1 103 ? -10.779 5.617 15.259 1.00 80.62 103 PRO A O 1
ATOM 746 N N . GLY A 1 104 ? -10.053 7.525 16.211 1.00 83.12 104 GLY A N 1
ATOM 747 C CA . GLY A 1 104 ? -9.100 6.923 17.147 1.00 83.12 104 GLY A CA 1
ATOM 748 C C . GLY A 1 104 ? -7.921 6.188 16.506 1.00 83.12 104 GLY A C 1
ATOM 749 O O . GLY A 1 104 ? -7.240 6.711 15.626 1.00 83.12 104 GLY A O 1
ATOM 750 N N . GLU A 1 105 ? -7.638 4.987 17.009 1.00 82.44 105 GLU A N 1
ATOM 751 C CA . GLU A 1 105 ? -6.480 4.171 16.614 1.00 82.44 105 GLU A CA 1
ATOM 752 C C . GLU A 1 105 ? -6.521 3.781 15.130 1.00 82.44 105 GLU A C 1
ATOM 754 O O . GLU A 1 105 ? -5.509 3.896 14.443 1.00 82.44 105 GLU A O 1
ATOM 759 N N . LEU A 1 106 ? -7.705 3.465 14.596 1.00 77.69 106 LEU A N 1
ATOM 760 C CA . LEU A 1 106 ? -7.863 3.086 13.191 1.00 77.69 106 LEU A CA 1
ATOM 761 C C . LEU A 1 106 ? -7.515 4.234 12.231 1.00 77.69 106 LEU A C 1
ATOM 763 O O . LEU A 1 106 ? -6.939 3.987 11.173 1.00 77.69 106 LEU A O 1
ATOM 767 N N . ALA A 1 107 ? -7.820 5.481 12.605 1.00 85.69 107 ALA A N 1
ATOM 768 C CA . ALA A 1 107 ? -7.405 6.654 11.837 1.00 85.69 107 ALA A CA 1
ATOM 769 C C . ALA A 1 107 ? -5.878 6.806 11.846 1.00 85.69 107 ALA A C 1
ATOM 771 O O . ALA A 1 107 ? -5.261 7.023 10.809 1.00 85.69 107 ALA A O 1
ATOM 772 N N . ARG A 1 108 ? -5.234 6.626 13.005 1.00 86.06 108 ARG A N 1
ATOM 773 C CA . ARG A 1 108 ? -3.766 6.697 13.103 1.00 86.06 108 ARG A CA 1
ATOM 774 C C . ARG A 1 108 ? -3.093 5.608 12.267 1.00 86.06 108 ARG A C 1
ATOM 776 O O . ARG A 1 108 ? -2.144 5.909 11.546 1.00 86.06 108 ARG A O 1
ATOM 783 N N . LEU A 1 109 ? -3.622 4.383 12.300 1.00 85.94 109 LEU A N 1
ATOM 784 C CA . LEU A 1 109 ? -3.127 3.273 11.488 1.00 85.94 109 LEU A CA 1
ATOM 785 C C . LEU A 1 109 ? -3.286 3.558 9.988 1.00 85.94 109 LEU A C 1
ATOM 787 O O . LEU A 1 109 ? -2.322 3.447 9.235 1.00 85.94 109 LEU A O 1
ATOM 791 N N . LEU A 1 110 ? -4.474 3.980 9.543 1.00 84.38 110 LEU A N 1
ATOM 792 C CA . LEU A 1 110 ? -4.707 4.336 8.139 1.00 84.38 110 LEU A CA 1
ATOM 793 C C . LEU A 1 110 ? -3.801 5.482 7.673 1.00 84.38 110 LEU A C 1
ATOM 795 O O . LEU A 1 110 ? -3.332 5.443 6.538 1.00 84.38 110 LEU A O 1
ATOM 799 N N . ALA A 1 111 ? -3.526 6.467 8.532 1.00 87.25 111 ALA A N 1
ATOM 800 C CA . ALA A 1 111 ? -2.671 7.603 8.205 1.00 87.25 111 ALA A CA 1
ATOM 801 C C . ALA A 1 111 ? -1.208 7.168 8.049 1.00 87.25 111 ALA A C 1
ATOM 803 O O . ALA A 1 111 ? -0.561 7.551 7.076 1.00 87.25 111 ALA A O 1
ATOM 804 N N . GLY A 1 112 ? -0.711 6.314 8.950 1.00 85.56 112 GLY A N 1
ATOM 805 C CA . GLY A 1 112 ? 0.629 5.731 8.845 1.00 85.56 112 GLY A CA 1
ATOM 806 C C . GLY A 1 112 ? 0.801 4.898 7.574 1.00 85.56 112 GLY A C 1
ATOM 807 O O . GLY A 1 112 ? 1.752 5.101 6.822 1.00 85.56 112 GLY A O 1
ATOM 808 N N . VAL A 1 113 ? -0.168 4.029 7.268 1.00 84.62 113 VAL A N 1
ATOM 809 C CA . VAL A 1 113 ? -0.130 3.190 6.059 1.00 84.62 113 VAL A CA 1
ATOM 810 C C . VAL A 1 113 ? -0.289 4.022 4.777 1.00 84.62 113 VAL A C 1
ATOM 812 O O . VAL A 1 113 ? 0.337 3.716 3.762 1.00 84.62 113 VAL A O 1
ATOM 815 N N . ALA A 1 114 ? -1.097 5.088 4.793 1.00 83.94 114 ALA A N 1
ATOM 816 C CA . ALA A 1 114 ? -1.206 6.015 3.665 1.00 83.94 114 ALA A CA 1
ATOM 817 C C . ALA A 1 114 ? 0.115 6.763 3.419 1.00 83.94 114 ALA A C 1
ATOM 819 O O . ALA A 1 114 ? 0.555 6.863 2.273 1.00 83.94 114 ALA A O 1
ATOM 820 N N . ALA A 1 115 ? 0.782 7.228 4.480 1.00 82.75 115 ALA A N 1
ATOM 821 C CA . ALA A 1 115 ? 2.088 7.875 4.381 1.00 82.75 115 ALA A CA 1
ATOM 822 C C . ALA A 1 115 ? 3.169 6.918 3.844 1.00 82.75 115 ALA A C 1
ATOM 824 O O . ALA A 1 115 ? 3.930 7.296 2.952 1.00 82.75 115 ALA A O 1
ATOM 825 N N . ALA A 1 116 ? 3.195 5.666 4.316 1.00 82.81 116 ALA A N 1
ATOM 826 C CA . ALA A 1 116 ? 4.106 4.639 3.810 1.00 82.81 116 ALA A CA 1
ATOM 827 C C . ALA A 1 116 ? 3.874 4.343 2.315 1.00 82.81 116 ALA A C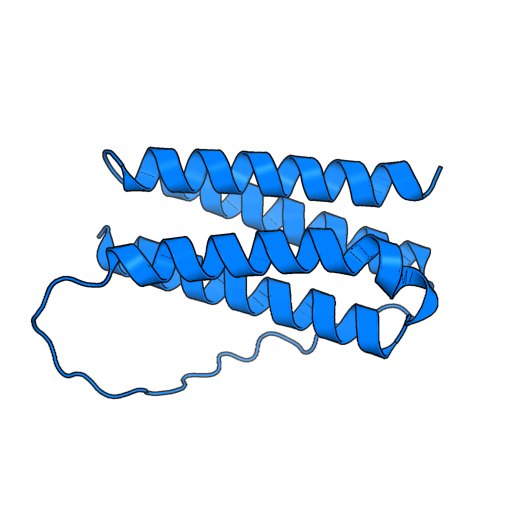 1
ATOM 829 O O . ALA A 1 116 ? 4.823 4.363 1.532 1.00 82.81 116 ALA A O 1
ATOM 830 N N . GLY A 1 117 ? 2.614 4.173 1.889 1.00 79.31 117 GLY A N 1
ATOM 831 C CA . GLY A 1 117 ? 2.262 3.966 0.476 1.00 79.31 117 GLY A CA 1
ATOM 832 C C . GLY A 1 117 ? 2.665 5.141 -0.427 1.00 79.31 117 GLY A C 1
ATOM 833 O O . GLY A 1 117 ? 3.189 4.943 -1.523 1.00 79.31 117 GLY A O 1
ATOM 834 N N . ALA A 1 118 ? 2.522 6.383 0.051 1.00 80.81 118 ALA A N 1
ATOM 835 C CA . ALA A 1 118 ? 3.011 7.561 -0.668 1.00 80.81 118 ALA A CA 1
ATOM 836 C C . ALA A 1 118 ? 4.549 7.575 -0.802 1.00 80.81 118 ALA A C 1
ATOM 838 O O . ALA A 1 118 ? 5.071 7.987 -1.843 1.00 80.81 118 ALA A O 1
ATOM 839 N N . GLY A 1 119 ? 5.266 7.094 0.220 1.00 82.06 119 GLY A N 1
ATOM 840 C CA . GLY A 1 119 ? 6.716 6.893 0.192 1.00 82.06 119 GLY A CA 1
ATOM 841 C C . GLY A 1 119 ? 7.146 5.817 -0.808 1.00 82.06 119 GLY A C 1
ATOM 842 O O . GLY A 1 119 ? 8.059 6.052 -1.598 1.00 82.06 119 GLY A O 1
ATOM 843 N N . HIS A 1 120 ? 6.448 4.678 -0.849 1.00 82.25 120 HIS A N 1
ATOM 844 C CA . HIS A 1 120 ? 6.693 3.622 -1.838 1.00 82.25 120 HIS A CA 1
ATOM 845 C C . HIS A 1 120 ? 6.495 4.136 -3.264 1.00 82.25 120 HIS A C 1
ATOM 847 O O . HIS A 1 120 ? 7.388 3.980 -4.095 1.00 82.25 120 HIS A O 1
ATOM 853 N N . ALA A 1 121 ? 5.383 4.830 -3.533 1.00 82.44 121 ALA A N 1
ATOM 854 C CA . ALA A 1 121 ? 5.126 5.441 -4.836 1.00 82.44 121 ALA A CA 1
ATOM 855 C C . ALA A 1 121 ? 6.261 6.393 -5.254 1.00 82.44 121 ALA A C 1
ATOM 857 O O . ALA A 1 121 ? 6.720 6.360 -6.398 1.00 82.44 121 ALA A O 1
ATOM 858 N N . TYR A 1 122 ? 6.766 7.207 -4.322 1.00 78.88 122 TYR A N 1
ATOM 859 C CA . TYR A 1 122 ? 7.907 8.081 -4.587 1.00 78.88 122 TYR A CA 1
ATOM 860 C C . TYR A 1 122 ? 9.190 7.294 -4.901 1.00 78.88 122 TYR A C 1
ATOM 862 O O . TYR A 1 122 ? 9.873 7.625 -5.869 1.00 78.88 122 TYR A O 1
ATOM 870 N N . LEU A 1 123 ? 9.510 6.241 -4.142 1.00 80.88 123 LEU A N 1
ATOM 871 C CA . LEU A 1 123 ? 10.701 5.410 -4.372 1.00 80.88 123 LEU A CA 1
ATOM 872 C C . LEU A 1 123 ? 10.654 4.668 -5.714 1.00 80.88 123 LEU A C 1
ATOM 874 O O . LEU A 1 123 ? 11.664 4.611 -6.415 1.00 80.88 123 LEU A O 1
ATOM 878 N N . LEU A 1 124 ? 9.484 4.158 -6.095 1.00 81.06 124 LEU A N 1
ATOM 879 C CA . LEU A 1 124 ? 9.260 3.491 -7.380 1.00 81.06 124 LEU A CA 1
ATOM 880 C C . LEU A 1 124 ? 9.436 4.453 -8.559 1.00 81.06 124 LEU A C 1
ATOM 882 O O . LEU A 1 124 ? 10.019 4.078 -9.568 1.00 81.06 124 LEU A O 1
ATOM 886 N N . THR A 1 125 ? 8.996 5.705 -8.404 1.00 75.06 125 THR A N 1
ATOM 887 C CA . THR A 1 125 ? 9.119 6.734 -9.451 1.00 75.06 125 THR A CA 1
ATOM 888 C C . THR A 1 125 ? 10.528 7.343 -9.504 1.00 75.06 125 THR A C 1
ATOM 890 O O . THR A 1 125 ? 11.000 7.734 -10.566 1.00 75.06 125 THR A O 1
ATOM 893 N N . LYS A 1 126 ? 11.231 7.442 -8.365 1.00 66.81 126 LYS A N 1
ATOM 894 C CA . LYS A 1 126 ? 12.603 7.980 -8.294 1.00 66.81 126 LYS A CA 1
ATOM 895 C C . LYS A 1 126 ? 13.650 6.970 -8.756 1.00 66.81 126 LYS A C 1
ATOM 897 O O . LYS A 1 126 ? 14.676 7.366 -9.290 1.00 66.81 126 LYS A O 1
ATOM 902 N N . GLY A 1 127 ? 13.388 5.680 -8.563 1.00 55.88 127 GLY A N 1
ATOM 903 C CA . GLY A 1 127 ? 14.252 4.591 -9.008 1.00 55.88 127 GLY A CA 1
ATOM 904 C C . GLY A 1 127 ? 14.293 4.363 -10.524 1.00 55.88 127 GLY A C 1
ATOM 905 O O . GLY A 1 127 ? 14.879 3.363 -10.936 1.00 55.88 127 GLY A O 1
ATOM 906 N N . ASP A 1 128 ? 13.641 5.244 -11.286 1.00 48.41 128 ASP A N 1
ATOM 907 C CA . ASP A 1 128 ? 13.516 5.290 -12.747 1.00 48.41 128 ASP A CA 1
ATOM 908 C C . ASP A 1 128 ? 14.292 6.478 -13.372 1.00 48.41 128 ASP A C 1
ATOM 910 O O . ASP A 1 128 ? 14.255 6.690 -14.586 1.00 48.41 128 ASP A O 1
ATOM 914 N N . ARG A 1 129 ? 14.977 7.275 -12.537 1.00 40.78 129 ARG A N 1
ATOM 915 C CA . ARG A 1 129 ? 15.823 8.400 -12.950 1.00 40.78 129 ARG A CA 1
ATOM 916 C C . ARG A 1 129 ? 17.304 8.056 -12.874 1.00 40.78 129 ARG A C 1
ATOM 918 O O . ARG A 1 129 ? 17.702 7.421 -11.873 1.00 40.78 129 ARG A O 1
#

Foldseek 3Di:
DLLVLLVVLLVLLVVLLLLLVVLCVLCVVCCVVSVVVSVVSVVLSVVSVVVVPDPDDDDDDDPPPDPPPNPPQDNDNLVNLQSSLVSLQVSLVVLQVCLVVDDDPSSVSSPVSSVSSNVSSVCSNVVND

Radius of gyration: 15.43 Å; chains: 1; bounding box: 35×30×41 Å

pLDDT: mean 74.45, std 15.86, range [33.41, 87.44]

Sequence (129 aa):
MCARARARAARDSRGLLRQYDAVLAVHPALAERLRPLRAEVAAHAAAFEEGTASPKATGSPSPTASPSASPTVPADEKSALASLAAAERSLADQRARALLDVPGELARLLAGVAAAGAGHAYLLTKGDR